Protein AF-A0A2P4XBY4-F1 (afdb_monomer_lite)

pLDDT: mean 81.31, std 13.09, range [35.16, 96.19]

Foldseek 3Di:
DPPPDDLVCVLVVPPDPFWAQDPPPRDIDGHPDPQLLQLFHPNFAADPVLQVVLLVLLVVLLVVLLVLLQVLLVVLDPVQSVVSNVLSVVLLVLQLQLCLQFVVCCVRNPVDRRPCGNNDSQFQGDHNVFSGNGRSVSRSSSVSSVSSNVLSNVSSVCRPPDDSVVSNVCSSVVD

Sequence (175 aa):
MLRLSSPRTTCMTLLVVALYRDSATGDCIGYKNQGEKAAADYDQTIDSGNTAWMLTASALVMIMTPGVAFFYAGLAGEEMASNTIMMSFVSMAMVTIQFWAFGYSAAFGTQGVFGWAGYNHVGETPSGTYGTGIPHIVYAFFQTQFAAITPAELSGGIVGRMKFGTYLIFIFLWT

Organism: NCBI:txid4796

Radius of gyration: 21.43 Å; chains: 1; bounding box: 49×20×75 Å

InterPro domains:
  IPR001905 Ammonium transporter [PTHR43029] (35-175)
  IPR024041 Ammonium transporter AmtB-like domain [PF00909] (52-175)
  IPR029020 Ammonium/urea transporter [G3DSA:1.10.3430.10] (26-175)

Secondary structure (DSSP, 8-state):
------HHHHHHHSS-TTEEE-TTT--EEE-SSHHHHHH--SSSPPPHHHHHHHHHHHHHHHHHHHHHHHHHHHHS-HHHHHHHHHHHHHHHHHHHHHIIIIIHHHHH-SS-TTTTGGGTT-SSSBPSSSSTTSBHHHHHHHHHHHHHHHHHHHHHHHTTTS-HHHHHHHHHHH-

Structure (mmCIF, N/CA/C/O backbone):
data_AF-A0A2P4XBY4-F1
#
_entry.id   AF-A0A2P4XBY4-F1
#
loop_
_atom_site.group_PDB
_atom_site.id
_atom_site.type_symbol
_atom_site.label_atom_id
_atom_site.label_alt_id
_atom_site.label_comp_id
_atom_site.label_asym_id
_atom_site.label_entity_id
_atom_site.label_seq_id
_atom_site.pdbx_PDB_ins_code
_atom_site.Cartn_x
_atom_site.Cartn_y
_atom_site.Cartn_z
_atom_site.occupancy
_atom_site.B_iso_or_equiv
_atom_site.auth_seq_id
_atom_site.auth_comp_id
_atom_site.auth_asym_id
_atom_site.auth_atom_id
_atom_site.pdbx_PDB_model_num
ATOM 1 N N . MET A 1 1 ? 30.463 6.780 -47.864 1.00 37.59 1 MET A N 1
ATOM 2 C CA . MET A 1 1 ? 30.639 6.806 -46.394 1.00 37.59 1 MET A CA 1
ATOM 3 C C . MET A 1 1 ? 29.287 6.546 -45.737 1.00 37.59 1 MET A C 1
ATOM 5 O O . MET A 1 1 ? 28.572 7.483 -45.414 1.00 37.59 1 MET A O 1
ATOM 9 N N . LEU A 1 2 ? 28.901 5.273 -45.615 1.00 35.16 2 LEU A N 1
ATOM 10 C CA . LEU A 1 2 ? 27.731 4.862 -44.838 1.00 35.16 2 LEU A CA 1
ATOM 11 C C . LEU A 1 2 ? 28.141 4.920 -43.364 1.00 35.16 2 LEU A C 1
ATOM 13 O O . LEU A 1 2 ? 28.981 4.132 -42.934 1.00 35.16 2 LEU A O 1
ATOM 17 N N . ARG A 1 3 ? 27.627 5.897 -42.607 1.00 39.41 3 ARG A N 1
ATOM 18 C CA . ARG A 1 3 ? 27.772 5.889 -41.147 1.00 39.41 3 ARG A CA 1
ATOM 19 C C . ARG A 1 3 ? 27.091 4.619 -40.645 1.00 39.41 3 ARG A C 1
ATOM 21 O O . ARG A 1 3 ? 25.875 4.501 -40.750 1.00 39.41 3 ARG A O 1
ATOM 28 N N . LEU A 1 4 ? 27.874 3.686 -40.113 1.00 42.22 4 LEU A N 1
ATOM 29 C CA . LEU A 1 4 ? 27.378 2.628 -39.242 1.00 42.22 4 LEU A CA 1
ATOM 30 C C . LEU A 1 4 ? 26.743 3.322 -38.030 1.00 42.22 4 LEU A C 1
ATOM 32 O O . LEU A 1 4 ? 27.433 3.730 -37.098 1.00 42.22 4 LEU A O 1
ATOM 36 N N . SER A 1 5 ? 25.433 3.559 -38.109 1.00 47.78 5 SER A N 1
ATOM 37 C CA . SER A 1 5 ? 24.616 3.961 -36.970 1.00 47.78 5 SER A CA 1
ATOM 38 C C . SER A 1 5 ? 24.754 2.868 -35.922 1.00 47.78 5 SER A C 1
ATOM 40 O O . SER A 1 5 ? 24.456 1.706 -36.193 1.00 47.78 5 SER A O 1
ATOM 42 N N . SER A 1 6 ? 25.252 3.228 -34.744 1.00 54.25 6 SER A N 1
ATOM 43 C CA . SER A 1 6 ? 25.317 2.318 -33.607 1.00 54.25 6 SER A CA 1
ATOM 44 C C . SER A 1 6 ? 23.919 1.736 -33.333 1.00 54.25 6 SER A C 1
ATOM 46 O O . SER A 1 6 ? 22.934 2.474 -33.404 1.00 54.25 6 SER A O 1
ATOM 48 N N . PRO A 1 7 ? 23.795 0.444 -32.979 1.00 53.34 7 PRO A N 1
ATOM 49 C CA . PRO A 1 7 ? 22.505 -0.172 -32.658 1.00 53.34 7 PRO A CA 1
ATOM 50 C C . PRO A 1 7 ? 21.769 0.524 -31.498 1.00 53.34 7 PRO A C 1
ATOM 52 O O . PRO A 1 7 ? 20.548 0.444 -31.418 1.00 53.34 7 PRO A O 1
ATOM 55 N N . ARG A 1 8 ? 22.477 1.272 -30.634 1.00 51.47 8 ARG A N 1
ATOM 56 C CA . ARG A 1 8 ? 21.845 2.113 -29.598 1.00 51.47 8 ARG A CA 1
ATOM 57 C C . ARG A 1 8 ? 21.048 3.277 -30.184 1.00 51.47 8 ARG A C 1
ATOM 59 O O . ARG A 1 8 ? 20.040 3.677 -29.619 1.00 51.47 8 ARG A O 1
ATOM 66 N N . THR A 1 9 ? 21.497 3.836 -31.304 1.00 52.03 9 THR A N 1
ATOM 67 C CA . THR A 1 9 ? 20.871 5.019 -31.897 1.00 52.03 9 THR A CA 1
ATOM 68 C C . THR A 1 9 ? 19.562 4.634 -32.592 1.00 52.03 9 THR A C 1
ATOM 70 O O . THR A 1 9 ? 18.587 5.367 -32.498 1.00 52.03 9 THR A O 1
ATOM 73 N N . THR A 1 10 ? 19.461 3.450 -33.197 1.00 54.16 10 THR A N 1
ATOM 74 C CA . THR A 1 10 ? 18.267 3.033 -33.955 1.00 54.16 10 THR A CA 1
ATOM 75 C C . THR A 1 10 ? 17.019 2.837 -33.081 1.00 54.16 10 THR A C 1
ATOM 77 O O . THR A 1 10 ? 15.936 3.252 -33.487 1.00 54.16 10 THR A O 1
ATOM 80 N N . CYS A 1 11 ? 17.161 2.295 -31.864 1.00 54.78 11 CYS A N 1
ATOM 81 C CA . CYS A 1 11 ? 16.037 2.122 -30.929 1.00 54.78 11 CYS A CA 1
ATOM 82 C C . CYS A 1 11 ? 15.525 3.460 -30.358 1.00 54.78 11 CYS A C 1
ATOM 84 O O . CYS A 1 11 ? 14.354 3.582 -30.021 1.00 54.78 11 CYS A O 1
ATOM 86 N N . MET A 1 12 ? 16.401 4.470 -30.283 1.00 53.78 12 MET A N 1
ATOM 87 C CA . MET A 1 12 ? 16.121 5.780 -29.680 1.00 53.78 12 MET A CA 1
ATOM 88 C C . MET A 1 12 ? 15.681 6.848 -30.705 1.00 53.78 12 MET A C 1
ATOM 90 O O . MET A 1 12 ? 15.057 7.836 -30.332 1.00 53.78 12 MET A O 1
ATOM 94 N N . THR A 1 13 ? 15.999 6.675 -31.999 1.00 47.91 13 THR A N 1
ATOM 95 C CA . THR A 1 13 ? 15.776 7.702 -33.050 1.00 47.91 13 THR A CA 1
ATOM 96 C C . THR A 1 13 ? 14.466 7.516 -33.829 1.00 47.91 13 THR A C 1
ATOM 98 O O . THR A 1 13 ? 14.062 8.404 -34.579 1.00 47.91 13 THR A O 1
ATOM 101 N N . LEU A 1 14 ? 13.764 6.391 -33.657 1.00 49.41 14 LEU A 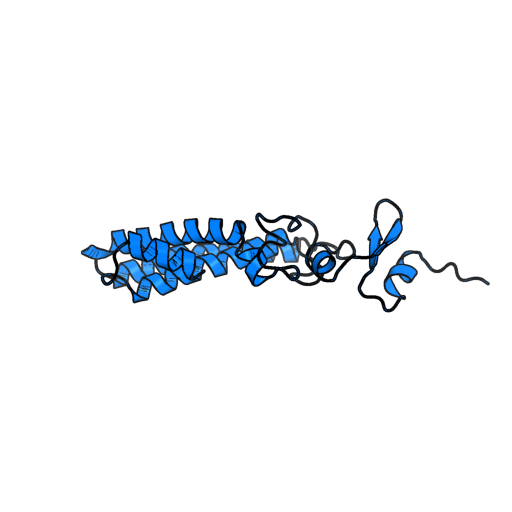N 1
ATOM 102 C CA . LEU A 1 14 ? 12.390 6.247 -34.136 1.00 49.41 14 LEU A CA 1
ATOM 103 C C . LEU A 1 14 ? 11.448 6.823 -33.078 1.00 49.41 14 LEU A C 1
ATOM 105 O O . LEU A 1 14 ? 11.439 6.380 -31.938 1.00 49.41 14 LEU A O 1
ATOM 109 N N . LEU A 1 15 ? 10.656 7.813 -33.486 1.00 42.72 15 LEU A N 1
ATOM 110 C CA . LEU A 1 15 ? 9.629 8.562 -32.746 1.00 42.72 15 LEU A CA 1
ATOM 111 C C . LEU A 1 15 ? 8.465 7.689 -32.211 1.00 42.72 15 LEU A C 1
ATOM 113 O O . LEU A 1 15 ? 7.315 8.117 -32.170 1.00 42.72 15 LEU A O 1
ATOM 117 N N . VAL A 1 16 ? 8.734 6.442 -31.827 1.00 51.53 16 VAL A N 1
ATOM 118 C CA . VAL A 1 16 ? 7.757 5.466 -31.366 1.00 51.53 16 VAL A CA 1
ATOM 119 C C . VAL A 1 16 ? 8.179 5.018 -29.974 1.00 51.53 16 VAL A C 1
ATOM 121 O O . VAL A 1 16 ? 9.027 4.155 -29.795 1.00 51.53 16 VAL A O 1
ATOM 124 N N . VAL A 1 17 ? 7.513 5.594 -28.975 1.00 57.69 17 VAL A N 1
ATOM 125 C CA . VAL A 1 17 ? 7.582 5.320 -27.525 1.00 57.69 17 VAL A CA 1
ATOM 126 C C . VAL A 1 17 ? 7.341 3.832 -27.172 1.00 57.69 17 VAL A C 1
ATOM 128 O O . VAL A 1 17 ? 7.352 3.471 -25.998 1.00 57.69 17 VAL A O 1
ATOM 131 N N . ALA A 1 18 ? 7.131 2.966 -28.166 1.00 62.31 18 ALA A N 1
ATOM 132 C CA . ALA A 1 18 ? 6.672 1.594 -28.040 1.00 62.31 18 ALA A CA 1
ATOM 133 C C . ALA A 1 18 ? 7.748 0.528 -28.314 1.00 62.31 18 ALA A C 1
ATOM 135 O O . ALA A 1 18 ? 7.361 -0.618 -28.466 1.00 62.31 18 ALA A O 1
ATOM 136 N N . LEU A 1 19 ? 9.046 0.844 -28.383 1.00 70.50 19 LEU A N 1
ATOM 137 C CA . LEU A 1 19 ? 10.102 -0.170 -28.557 1.00 70.50 19 LEU A CA 1
ATOM 138 C C . LEU A 1 19 ? 11.065 -0.209 -27.359 1.00 70.50 19 LEU A C 1
ATOM 140 O O . LEU A 1 19 ? 11.321 0.826 -26.744 1.00 70.50 19 LEU A O 1
ATOM 144 N N . TYR A 1 20 ? 11.618 -1.385 -27.064 1.00 69.94 20 TYR A N 1
ATOM 145 C CA . TYR A 1 20 ? 12.751 -1.595 -26.161 1.00 69.94 20 TYR A CA 1
ATOM 146 C C . TYR A 1 20 ? 13.835 -2.427 -26.844 1.00 69.94 20 TYR A C 1
ATOM 148 O O . TYR A 1 20 ? 13.565 -3.200 -27.766 1.00 69.94 20 TYR A O 1
ATOM 156 N N . ARG A 1 21 ? 15.082 -2.273 -26.395 1.00 72.19 21 ARG A N 1
ATOM 157 C CA . ARG A 1 21 ? 16.205 -3.071 -26.889 1.00 72.19 21 ARG A CA 1
ATOM 158 C C . ARG A 1 21 ? 16.336 -4.336 -26.053 1.00 72.19 21 ARG A C 1
ATOM 160 O O . ARG A 1 21 ? 16.569 -4.254 -24.850 1.00 72.19 21 ARG A O 1
ATOM 167 N N . ASP A 1 22 ? 16.254 -5.495 -26.692 1.00 69.56 22 ASP A N 1
ATOM 168 C CA . ASP A 1 22 ? 16.554 -6.751 -26.017 1.00 69.56 22 ASP A CA 1
ATOM 169 C C . ASP A 1 22 ? 18.070 -6.881 -25.799 1.00 69.56 22 ASP A C 1
ATOM 171 O O . ASP A 1 22 ? 18.878 -6.744 -26.722 1.00 69.56 22 ASP A O 1
ATOM 175 N N . SER A 1 23 ? 18.466 -7.126 -24.551 1.00 66.25 23 SER A N 1
ATOM 176 C CA . SER A 1 23 ? 19.867 -7.299 -24.162 1.00 66.25 23 SER A CA 1
ATOM 177 C C . SER A 1 23 ? 20.462 -8.605 -24.709 1.00 66.25 23 SER A C 1
ATOM 179 O O . SER A 1 23 ? 21.665 -8.667 -24.959 1.00 66.25 23 SER A O 1
ATOM 181 N N . ALA A 1 24 ? 19.633 -9.632 -24.937 1.00 68.06 24 ALA A N 1
ATOM 182 C CA . ALA A 1 24 ? 20.079 -10.945 -25.399 1.00 68.06 24 ALA A CA 1
ATOM 183 C C . ALA A 1 24 ? 20.282 -11.008 -26.922 1.00 68.06 24 ALA A C 1
ATOM 185 O O . ALA A 1 24 ? 21.287 -11.543 -27.389 1.00 68.06 24 ALA A O 1
ATOM 186 N N . THR A 1 25 ? 19.346 -10.458 -27.697 1.00 71.88 25 THR A N 1
ATOM 187 C CA . THR A 1 25 ? 19.382 -10.502 -29.172 1.00 71.88 25 THR A CA 1
ATOM 188 C C . THR A 1 25 ? 19.943 -9.227 -29.799 1.00 71.88 25 THR A C 1
ATOM 190 O O . THR A 1 25 ? 20.427 -9.250 -30.927 1.00 71.88 25 THR A O 1
ATOM 193 N N . GLY A 1 26 ? 19.940 -8.108 -29.068 1.00 69.88 26 GLY A N 1
ATOM 194 C CA . GLY A 1 26 ? 20.336 -6.803 -29.593 1.00 69.88 26 GLY A CA 1
ATOM 195 C C . GLY A 1 26 ? 19.305 -6.173 -30.534 1.00 69.88 26 GLY A C 1
ATOM 196 O O . GLY A 1 26 ? 19.547 -5.052 -30.994 1.00 69.88 26 GLY A O 1
ATOM 197 N N . ASP A 1 27 ? 18.180 -6.853 -30.773 1.00 75.31 27 ASP A N 1
ATOM 198 C CA . ASP A 1 27 ? 17.080 -6.408 -31.622 1.00 75.31 27 ASP A CA 1
ATOM 199 C C . ASP A 1 27 ? 16.142 -5.445 -30.877 1.00 75.31 27 ASP A C 1
ATOM 201 O O . ASP A 1 27 ? 16.064 -5.416 -29.645 1.00 75.31 27 ASP A O 1
ATOM 205 N N . CYS A 1 28 ? 15.429 -4.617 -31.644 1.00 74.88 28 CYS A N 1
ATOM 206 C CA . CYS A 1 28 ? 14.419 -3.699 -31.117 1.00 74.88 28 CYS A CA 1
ATOM 207 C C . CYS A 1 28 ? 13.053 -4.398 -31.132 1.00 74.88 28 CYS A C 1
ATOM 209 O O . CYS A 1 28 ? 12.523 -4.689 -32.205 1.00 74.88 28 CYS A O 1
ATOM 211 N N . ILE A 1 29 ? 12.483 -4.653 -29.955 1.00 76.12 29 ILE A N 1
ATOM 212 C CA . ILE A 1 29 ? 11.193 -5.330 -29.775 1.00 76.12 29 ILE A CA 1
ATOM 213 C C . ILE A 1 29 ? 10.135 -4.301 -29.384 1.00 76.12 29 ILE A C 1
ATOM 215 O O . ILE A 1 29 ? 10.414 -3.378 -28.626 1.00 76.12 29 ILE A O 1
ATOM 219 N N . GLY A 1 30 ? 8.917 -4.444 -29.909 1.00 73.44 30 GLY A N 1
ATOM 220 C CA . GLY A 1 30 ? 7.805 -3.560 -29.572 1.00 73.44 30 GLY A CA 1
ATOM 221 C C . GLY A 1 30 ? 6.980 -4.017 -28.375 1.00 73.44 30 GLY A C 1
ATOM 222 O O . GLY A 1 30 ? 6.628 -5.189 -28.278 1.00 73.44 30 GLY A O 1
ATOM 223 N N . TYR A 1 31 ? 6.609 -3.075 -27.511 1.00 73.06 31 TYR A N 1
ATOM 224 C CA . TYR A 1 31 ? 5.550 -3.241 -26.521 1.00 73.06 31 TYR A CA 1
ATOM 225 C C . TYR A 1 31 ? 4.215 -3.424 -27.242 1.00 73.06 31 TYR A C 1
ATOM 227 O O . TYR A 1 31 ? 3.863 -2.619 -28.110 1.00 73.06 31 TYR A O 1
ATOM 235 N N . LYS A 1 32 ? 3.437 -4.449 -26.873 1.00 69.81 32 LYS A N 1
ATOM 236 C CA . LYS A 1 32 ? 2.147 -4.703 -27.533 1.00 69.81 32 LYS A CA 1
ATOM 237 C C . LYS A 1 32 ? 1.136 -3.611 -27.214 1.00 69.81 32 LYS A C 1
ATOM 239 O O . LYS A 1 32 ? 0.332 -3.268 -28.070 1.00 69.81 32 LYS A O 1
ATOM 244 N N . ASN A 1 33 ? 1.188 -3.062 -25.997 1.00 73.38 33 ASN A N 1
ATOM 245 C CA . ASN A 1 33 ? 0.307 -1.999 -25.520 1.00 73.38 33 ASN A CA 1
ATOM 246 C C . ASN A 1 33 ? 1.021 -1.084 -24.510 1.00 73.38 33 ASN A C 1
ATOM 248 O O . ASN A 1 33 ? 2.009 -1.478 -23.891 1.00 73.38 33 ASN A O 1
ATOM 252 N N . GLN A 1 34 ? 0.458 0.103 -24.250 1.00 71.81 34 GLN A N 1
ATOM 253 C CA . GLN A 1 34 ? 0.989 1.048 -23.251 1.00 71.81 34 GLN A CA 1
ATOM 254 C C . GLN A 1 34 ? 1.133 0.433 -21.851 1.00 71.81 34 GLN A C 1
ATOM 256 O O . GLN A 1 34 ? 2.093 0.735 -21.149 1.00 71.81 34 GLN A O 1
ATOM 261 N N . GLY A 1 35 ? 0.232 -0.474 -21.461 1.00 71.44 35 GLY A N 1
ATOM 262 C CA . GLY A 1 35 ? 0.322 -1.126 -20.155 1.00 71.44 35 GLY A CA 1
ATOM 263 C C . GLY A 1 35 ? 1.440 -2.148 -19.994 1.00 71.44 35 GLY A C 1
ATOM 264 O O . GLY A 1 35 ? 1.850 -2.411 -18.873 1.00 71.44 35 GLY A O 1
ATOM 265 N N . GLU A 1 36 ? 1.985 -2.678 -21.088 1.00 73.50 36 GLU A N 1
ATOM 266 C CA . GLU A 1 36 ? 3.172 -3.539 -21.024 1.00 73.50 36 GLU A CA 1
ATOM 267 C C . GLU A 1 36 ? 4.422 -2.697 -20.755 1.00 73.50 36 GLU A C 1
ATOM 269 O O . GLU A 1 36 ? 5.215 -3.028 -19.880 1.00 73.50 36 GLU A O 1
ATOM 274 N N . LYS A 1 37 ? 4.518 -1.528 -21.399 1.00 76.62 37 LYS A N 1
ATOM 275 C CA . LYS A 1 37 ? 5.557 -0.536 -21.100 1.00 76.62 37 LYS A CA 1
ATOM 276 C C . LYS A 1 37 ? 5.464 -0.004 -19.667 1.00 76.62 37 LYS A C 1
ATOM 278 O O . LYS A 1 37 ? 6.476 0.199 -19.000 1.00 76.62 37 LYS A O 1
ATOM 283 N N . ALA A 1 38 ? 4.246 0.237 -19.186 1.00 76.75 38 ALA A N 1
ATOM 284 C CA . ALA A 1 38 ? 4.025 0.653 -17.805 1.00 76.75 38 ALA A CA 1
ATOM 285 C C . ALA A 1 38 ? 4.362 -0.462 -16.798 1.00 76.75 38 ALA A C 1
ATOM 287 O O . ALA A 1 38 ? 4.595 -0.160 -15.633 1.00 76.75 38 ALA A O 1
ATOM 288 N N . ALA A 1 39 ? 4.410 -1.727 -17.221 1.00 77.75 39 ALA A N 1
ATOM 289 C CA . ALA A 1 39 ? 4.776 -2.851 -16.366 1.00 77.75 39 ALA A CA 1
ATOM 290 C C . ALA A 1 39 ? 6.297 -3.058 -16.297 1.00 77.75 39 ALA A C 1
ATOM 292 O O . ALA A 1 39 ? 6.843 -3.233 -15.208 1.00 77.75 39 ALA A O 1
ATOM 293 N N . ALA A 1 40 ? 6.978 -3.007 -17.445 1.00 78.44 40 ALA A N 1
ATOM 294 C CA . ALA A 1 40 ? 8.413 -3.235 -17.543 1.00 78.44 40 ALA A CA 1
ATOM 295 C C . ALA A 1 40 ? 9.045 -2.374 -18.644 1.00 78.44 40 ALA A C 1
ATOM 297 O O . ALA A 1 40 ? 8.570 -2.357 -19.777 1.00 78.44 40 ALA A O 1
ATOM 298 N N . ASP A 1 41 ? 10.145 -1.703 -18.311 1.00 79.25 41 ASP A N 1
ATOM 299 C CA . ASP A 1 41 ? 11.020 -1.004 -19.240 1.00 79.25 41 ASP A CA 1
ATOM 300 C C . ASP A 1 41 ? 12.464 -1.470 -19.074 1.00 79.25 41 ASP A C 1
ATOM 302 O O . ASP A 1 41 ? 13.105 -1.262 -18.042 1.00 79.25 41 ASP A O 1
ATOM 306 N N . TYR A 1 42 ? 12.956 -2.131 -20.119 1.00 72.62 42 TYR A N 1
ATOM 307 C CA . TYR A 1 42 ? 14.274 -2.760 -20.158 1.00 72.62 42 TYR A CA 1
ATOM 308 C C . TYR A 1 42 ? 15.397 -1.795 -20.553 1.00 72.62 42 TYR A C 1
ATOM 310 O O . TYR A 1 42 ? 16.568 -2.148 -20.420 1.00 72.62 42 TYR A O 1
ATOM 318 N N . ASP A 1 43 ? 15.068 -0.595 -21.043 1.00 72.19 43 ASP A N 1
ATOM 319 C CA . ASP A 1 43 ? 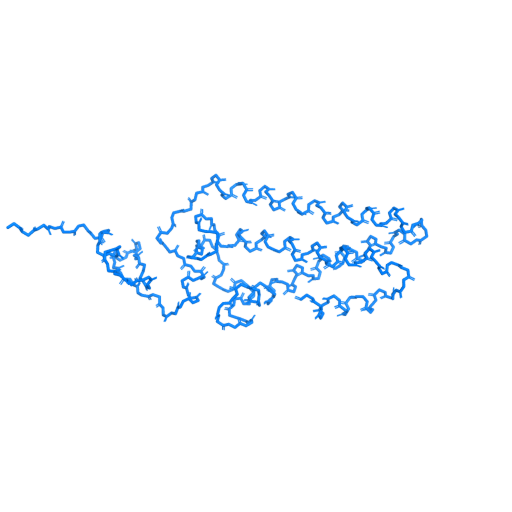16.074 0.418 -21.390 1.00 72.19 43 ASP A CA 1
ATOM 320 C C . ASP A 1 43 ? 16.542 1.204 -20.153 1.00 72.19 43 ASP A C 1
ATOM 322 O O . ASP A 1 43 ? 17.642 1.757 -20.120 1.00 72.19 43 ASP A O 1
ATOM 326 N N . GLN A 1 44 ? 15.723 1.222 -19.097 1.00 77.00 44 GLN A N 1
ATOM 327 C CA . GLN A 1 44 ? 16.036 1.925 -17.860 1.00 77.00 44 GLN A CA 1
ATOM 328 C C . GLN A 1 44 ? 17.039 1.139 -17.015 1.00 77.00 44 GLN A C 1
ATOM 330 O O . GLN A 1 44 ? 16.799 0.009 -16.589 1.00 77.00 44 GLN A O 1
ATOM 335 N N . THR A 1 45 ? 18.164 1.776 -16.706 1.00 80.75 45 THR A N 1
ATOM 336 C CA . THR A 1 45 ? 19.144 1.240 -15.763 1.00 80.75 45 THR A CA 1
ATOM 337 C C . THR A 1 45 ? 18.686 1.487 -14.330 1.00 80.75 45 THR A C 1
ATOM 339 O O . THR A 1 45 ? 18.369 2.622 -13.972 1.00 80.75 45 THR A O 1
ATOM 342 N N . ILE A 1 46 ? 18.689 0.443 -13.498 1.00 86.81 46 ILE A N 1
ATOM 343 C CA . ILE A 1 46 ? 18.387 0.560 -12.067 1.00 86.81 46 ILE A CA 1
ATOM 344 C C . ILE A 1 46 ? 19.524 1.300 -11.363 1.00 86.81 46 ILE A C 1
ATOM 346 O O . ILE A 1 46 ? 20.681 0.878 -11.422 1.00 86.81 46 ILE A O 1
ATOM 350 N N . ASP A 1 47 ? 19.176 2.366 -10.650 1.00 90.56 47 ASP A N 1
ATOM 351 C CA . ASP A 1 47 ? 20.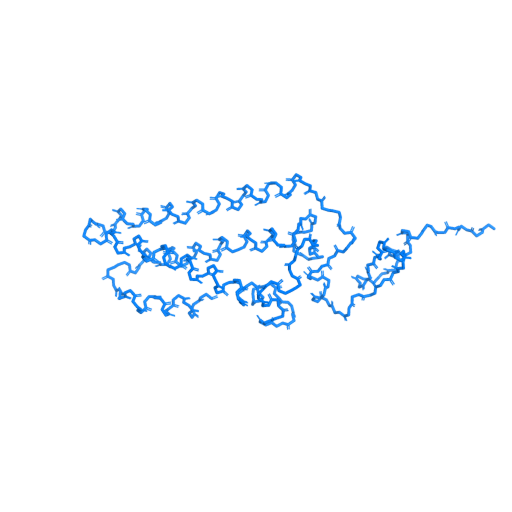085 3.068 -9.755 1.00 90.56 47 ASP A CA 1
ATOM 352 C C . ASP A 1 47 ? 19.951 2.500 -8.333 1.00 90.56 47 ASP A C 1
ATOM 354 O O . ASP A 1 47 ? 18.870 2.482 -7.727 1.00 90.56 47 ASP A O 1
ATOM 358 N N . SER A 1 48 ? 21.062 1.999 -7.791 1.00 90.62 48 SER A N 1
ATOM 359 C CA . SER A 1 48 ? 21.092 1.391 -6.460 1.00 90.62 48 SER A CA 1
ATOM 360 C C . SER A 1 48 ? 20.877 2.410 -5.337 1.00 90.62 48 SER A C 1
ATOM 362 O O . SER A 1 48 ? 20.290 2.057 -4.315 1.00 90.62 48 SER A O 1
ATOM 364 N N . GLY A 1 49 ? 21.281 3.670 -5.527 1.00 92.56 49 GLY A N 1
ATOM 365 C CA . GLY A 1 49 ? 21.058 4.764 -4.584 1.00 92.56 49 GLY A CA 1
ATOM 366 C C . GLY A 1 49 ? 19.584 5.154 -4.505 1.00 92.56 49 GLY A C 1
ATOM 367 O O . GLY A 1 49 ? 19.027 5.227 -3.408 1.00 92.56 49 GLY A O 1
ATOM 368 N N . ASN A 1 50 ? 18.920 5.302 -5.653 1.00 92.19 50 ASN A N 1
ATOM 369 C CA . ASN A 1 50 ? 17.477 5.559 -5.706 1.00 92.19 50 ASN A CA 1
ATOM 370 C C . ASN A 1 50 ? 16.687 4.402 -5.089 1.00 92.19 50 ASN A C 1
ATOM 372 O O . ASN A 1 50 ? 15.750 4.618 -4.321 1.00 92.19 50 ASN A O 1
ATOM 376 N N . THR A 1 51 ? 17.100 3.165 -5.369 1.00 92.88 51 THR A N 1
ATOM 377 C CA . THR A 1 51 ? 16.470 1.969 -4.800 1.00 92.88 51 THR A CA 1
ATOM 378 C C . THR A 1 51 ? 16.639 1.915 -3.277 1.00 92.88 51 THR A C 1
ATOM 380 O O . THR A 1 51 ? 15.664 1.692 -2.558 1.00 92.88 51 THR A O 1
ATOM 383 N N . ALA A 1 52 ? 17.845 2.179 -2.763 1.00 94.31 52 ALA A N 1
ATOM 384 C CA . ALA A 1 52 ? 18.118 2.215 -1.325 1.00 94.31 52 ALA A CA 1
ATOM 385 C C . ALA A 1 52 ? 17.316 3.312 -0.608 1.00 94.31 52 ALA A C 1
ATOM 387 O O . ALA A 1 52 ? 16.760 3.080 0.472 1.00 94.31 52 ALA A O 1
ATOM 388 N N . TRP A 1 53 ? 17.214 4.494 -1.222 1.00 94.81 53 TRP A N 1
ATOM 389 C CA . TRP A 1 53 ? 16.401 5.583 -0.694 1.00 94.81 53 TRP A CA 1
ATOM 390 C C . TRP A 1 53 ? 14.919 5.212 -0.651 1.00 94.81 53 TRP A C 1
ATOM 392 O O . TRP A 1 53 ? 14.276 5.406 0.375 1.00 94.81 53 TRP A O 1
ATOM 402 N N . MET A 1 54 ? 14.386 4.604 -1.711 1.00 94.62 54 MET A N 1
ATOM 403 C CA . MET A 1 54 ? 12.986 4.173 -1.754 1.00 94.62 54 MET A CA 1
ATOM 404 C C . MET A 1 54 ? 12.658 3.092 -0.723 1.00 94.62 54 MET A C 1
ATOM 406 O O . MET A 1 54 ? 11.594 3.140 -0.103 1.00 94.62 54 MET A O 1
ATOM 410 N N . LEU A 1 55 ? 13.567 2.146 -0.481 1.00 94.69 55 LEU A N 1
ATOM 411 C CA . LEU A 1 55 ? 13.402 1.152 0.584 1.00 94.69 55 LEU A CA 1
ATOM 412 C C . LEU A 1 55 ? 13.418 1.803 1.970 1.00 94.69 55 LEU A C 1
ATOM 414 O O . LEU A 1 55 ? 12.587 1.474 2.816 1.00 94.69 55 LEU A O 1
ATOM 418 N N . THR A 1 56 ? 14.309 2.772 2.182 1.00 96.19 56 THR A N 1
ATOM 419 C CA . THR A 1 56 ? 14.388 3.526 3.440 1.00 96.19 56 THR A CA 1
ATOM 420 C C . THR A 1 56 ? 13.126 4.362 3.654 1.00 96.19 56 THR A C 1
ATOM 422 O O . THR A 1 56 ? 12.529 4.312 4.725 1.00 96.19 56 THR A O 1
ATOM 425 N N . ALA A 1 57 ? 12.660 5.071 2.624 1.00 95.50 57 ALA A N 1
ATOM 426 C CA . ALA A 1 57 ? 11.412 5.822 2.655 1.00 95.50 57 ALA A CA 1
ATOM 427 C C . ALA A 1 57 ? 10.212 4.906 2.949 1.00 95.50 57 ALA A C 1
ATOM 429 O O . ALA A 1 57 ? 9.381 5.241 3.787 1.00 95.50 57 ALA A O 1
ATOM 430 N N . SER A 1 58 ? 10.158 3.717 2.342 1.00 95.12 58 SER A N 1
ATOM 431 C CA . SER A 1 58 ? 9.116 2.719 2.625 1.00 95.12 58 SER A CA 1
ATOM 432 C C . SER A 1 58 ? 9.142 2.264 4.087 1.00 95.12 58 SER A C 1
ATOM 434 O O . SER A 1 58 ? 8.092 2.173 4.717 1.00 95.12 58 SER A O 1
ATOM 436 N N . ALA A 1 59 ? 10.329 2.030 4.655 1.00 94.62 59 ALA A N 1
ATOM 437 C CA . ALA A 1 59 ? 10.474 1.675 6.065 1.00 94.62 59 ALA A CA 1
ATOM 438 C C . ALA A 1 59 ? 10.017 2.808 7.003 1.00 94.62 59 ALA A C 1
ATOM 440 O O . ALA A 1 59 ? 9.371 2.543 8.015 1.00 94.62 59 ALA A O 1
ATOM 441 N N . LEU A 1 60 ? 10.291 4.071 6.653 1.00 94.69 60 LEU A N 1
ATOM 442 C CA . LEU A 1 60 ? 9.811 5.226 7.417 1.00 94.69 60 LEU A CA 1
ATOM 443 C C . LEU A 1 60 ? 8.279 5.312 7.418 1.00 94.69 60 LEU A C 1
ATOM 445 O O . LEU A 1 60 ? 7.690 5.514 8.478 1.00 94.69 60 LEU A O 1
ATOM 449 N N . VAL A 1 61 ? 7.627 5.100 6.269 1.00 94.06 61 VAL A N 1
ATOM 450 C CA . VAL A 1 61 ? 6.153 5.086 6.187 1.00 94.06 61 VAL A CA 1
ATOM 451 C C . VAL A 1 61 ? 5.576 3.887 6.941 1.00 94.06 61 VAL A C 1
ATOM 453 O O . VAL A 1 61 ? 4.590 4.029 7.658 1.00 94.06 61 VAL A O 1
ATOM 456 N N . MET A 1 62 ? 6.223 2.721 6.874 1.00 91.69 62 MET A N 1
ATOM 457 C CA . MET A 1 62 ? 5.796 1.535 7.621 1.00 91.69 62 MET A CA 1
ATOM 458 C C . MET A 1 62 ? 5.757 1.782 9.138 1.00 91.69 62 MET A C 1
ATOM 460 O O . MET A 1 62 ? 4.867 1.272 9.814 1.00 91.69 62 MET A O 1
ATOM 464 N N . ILE A 1 63 ? 6.681 2.587 9.677 1.00 92.69 63 ILE A N 1
ATOM 465 C CA . ILE A 1 63 ? 6.710 2.969 11.100 1.00 92.69 63 ILE A CA 1
ATOM 466 C C . ILE A 1 63 ? 5.563 3.930 11.465 1.00 92.69 63 ILE A C 1
ATOM 468 O O . ILE A 1 63 ? 5.132 3.961 12.620 1.00 92.69 63 ILE A O 1
ATOM 472 N N . MET A 1 64 ? 5.013 4.681 10.506 1.00 93.38 64 MET A N 1
ATOM 473 C CA . MET A 1 64 ? 3.882 5.574 10.771 1.00 93.38 64 MET A CA 1
ATOM 474 C C . MET A 1 64 ? 2.616 4.798 11.143 1.00 93.38 64 MET A C 1
ATOM 476 O O . MET A 1 64 ? 1.898 5.231 12.037 1.00 93.38 64 MET A O 1
ATOM 480 N N . THR A 1 65 ? 2.364 3.633 10.541 1.00 87.31 65 THR A N 1
ATOM 481 C CA . THR A 1 65 ? 1.162 2.827 10.817 1.00 87.31 65 THR A CA 1
ATOM 482 C C . THR A 1 65 ? 1.009 2.432 12.297 1.00 87.31 65 THR A C 1
ATOM 484 O O . THR A 1 65 ? -0.036 2.731 12.881 1.00 87.31 65 THR A O 1
ATOM 487 N N . PRO A 1 66 ? 2.015 1.833 12.973 1.00 87.75 66 PRO A N 1
ATOM 488 C CA . PRO A 1 66 ? 1.941 1.614 14.414 1.00 87.75 66 PRO A CA 1
ATOM 489 C C . PRO A 1 66 ? 1.989 2.927 15.209 1.00 87.75 66 PRO A C 1
ATOM 491 O O . PRO A 1 66 ? 1.345 3.016 16.251 1.00 87.75 66 PRO A O 1
ATOM 494 N N . GLY A 1 67 ? 2.690 3.962 14.726 1.00 90.31 67 GLY A N 1
ATOM 495 C CA . GLY A 1 67 ? 2.696 5.285 15.362 1.00 90.31 67 GLY A CA 1
ATOM 496 C C . GLY A 1 67 ? 1.292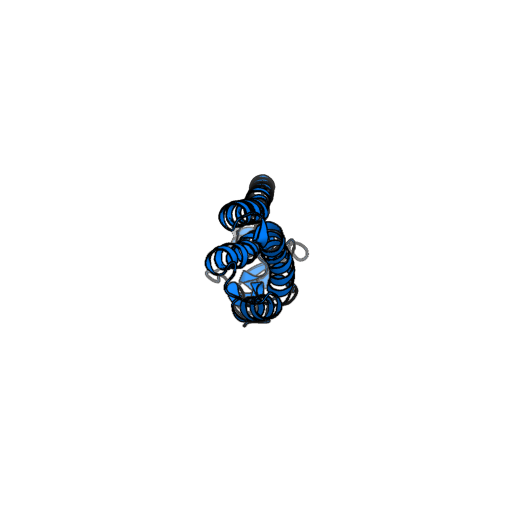 5.890 15.478 1.00 90.31 67 GLY A C 1
ATOM 497 O O . GLY A 1 67 ? 0.891 6.338 16.552 1.00 90.31 67 GLY A O 1
ATOM 498 N N . VAL A 1 68 ? 0.514 5.821 14.398 1.00 89.25 68 VAL A N 1
ATOM 499 C CA . VAL A 1 68 ? -0.884 6.262 14.331 1.00 89.25 68 VAL A CA 1
ATOM 500 C C . VAL A 1 68 ? -1.786 5.375 15.195 1.00 89.25 68 VAL A C 1
ATOM 502 O O . VAL A 1 68 ? -2.640 5.892 15.915 1.00 89.25 68 VAL A O 1
ATOM 505 N N . ALA A 1 69 ? -1.563 4.057 15.199 1.00 87.75 69 ALA A N 1
ATOM 506 C CA . ALA A 1 69 ? -2.310 3.132 16.053 1.00 87.75 69 ALA A CA 1
ATOM 507 C C . ALA A 1 69 ? -2.155 3.475 17.545 1.00 87.75 69 ALA A C 1
ATOM 509 O O . ALA A 1 69 ? -3.146 3.565 18.269 1.00 87.75 69 ALA A O 1
ATOM 510 N N . PHE A 1 70 ? -0.924 3.721 18.005 1.00 89.44 70 PHE A N 1
ATOM 511 C CA . PHE A 1 70 ? -0.671 4.132 19.388 1.00 89.44 70 PHE A CA 1
ATOM 512 C C . PHE A 1 70 ? -1.223 5.522 19.693 1.00 89.44 70 PHE A C 1
ATOM 514 O O . PHE A 1 70 ? -1.775 5.732 20.772 1.00 89.44 70 PHE A O 1
ATOM 521 N N . PHE A 1 71 ? -1.118 6.454 18.745 1.00 89.50 71 PHE A N 1
ATOM 522 C CA . PHE A 1 71 ? -1.678 7.792 18.890 1.00 89.50 71 PHE A CA 1
ATOM 523 C C . PHE A 1 71 ? -3.196 7.745 19.122 1.00 89.50 71 PHE A C 1
ATOM 525 O O . PHE A 1 71 ? -3.683 8.295 20.110 1.00 89.50 71 PHE A O 1
ATOM 532 N N . TYR A 1 72 ? -3.945 7.024 18.281 1.00 88.00 72 TYR A N 1
ATOM 533 C CA . TYR A 1 72 ? -5.395 6.905 18.449 1.00 88.00 72 TYR A CA 1
ATOM 534 C C . TYR A 1 72 ? -5.793 6.058 19.655 1.00 88.00 72 TYR A C 1
ATOM 536 O O . TYR A 1 72 ? -6.771 6.389 20.321 1.00 88.00 72 TYR A O 1
ATOM 544 N N . ALA A 1 73 ? -5.029 5.020 19.994 1.00 87.94 73 ALA A N 1
ATOM 545 C CA . ALA A 1 73 ? -5.271 4.246 21.207 1.00 87.94 73 ALA A CA 1
ATOM 546 C C . ALA A 1 73 ? -5.093 5.083 22.483 1.00 87.94 73 ALA A C 1
ATOM 548 O O . ALA A 1 73 ? -5.877 4.936 23.417 1.00 87.94 73 ALA A O 1
ATOM 549 N N . GLY A 1 74 ? -4.112 5.992 22.509 1.00 87.12 74 GLY A N 1
ATOM 550 C CA . GLY A 1 74 ? -3.913 6.930 23.616 1.00 87.12 74 GLY A CA 1
ATOM 551 C C . GLY A 1 74 ? -5.049 7.949 23.756 1.00 87.12 74 GLY A C 1
ATOM 552 O O . GLY A 1 74 ? -5.414 8.311 24.871 1.00 87.12 74 GLY A O 1
ATOM 553 N N . LEU A 1 75 ? -5.652 8.376 22.640 1.00 87.31 75 LEU A N 1
ATOM 554 C CA . LEU A 1 75 ? -6.804 9.288 22.640 1.00 87.31 75 LEU A CA 1
ATOM 555 C C . LEU A 1 75 ? -8.130 8.594 22.983 1.00 87.31 75 LEU A C 1
ATOM 557 O O . LEU A 1 75 ? -9.029 9.226 23.533 1.00 87.31 75 LEU A O 1
ATOM 561 N N . ALA A 1 76 ? -8.261 7.308 22.657 1.00 83.25 76 ALA A N 1
ATOM 562 C CA . ALA A 1 76 ? -9.481 6.522 22.841 1.00 83.25 76 ALA A CA 1
ATOM 563 C C . ALA A 1 76 ? -9.825 6.210 24.309 1.00 83.25 76 ALA A C 1
ATOM 565 O O . ALA A 1 76 ? -10.943 5.780 24.596 1.00 83.25 76 ALA A O 1
ATOM 566 N N . GLY A 1 77 ? -8.879 6.416 25.228 1.00 82.50 77 GLY A N 1
ATOM 567 C CA . GLY A 1 77 ? -9.002 6.034 26.632 1.00 82.50 77 GLY A CA 1
ATOM 568 C C . GLY A 1 77 ? -8.620 4.572 26.888 1.00 82.50 77 GLY A C 1
ATOM 569 O O . GLY A 1 77 ? -8.659 3.721 25.998 1.00 82.50 77 GLY A O 1
ATOM 570 N N . GLU A 1 78 ? -8.240 4.277 28.133 1.00 83.81 78 GLU A N 1
ATOM 571 C CA . GLU A 1 78 ? -7.653 2.987 28.534 1.00 83.81 78 GLU A CA 1
ATOM 572 C C . GLU A 1 78 ? -8.576 1.790 28.263 1.00 83.81 78 GLU A C 1
ATOM 574 O O . GLU A 1 78 ? -8.111 0.728 27.849 1.00 83.81 78 GLU A O 1
ATOM 579 N N . GLU A 1 79 ? -9.891 1.975 28.410 1.00 85.00 79 GLU A N 1
ATOM 580 C CA . GLU A 1 79 ? -10.890 0.919 28.200 1.00 85.00 79 GLU A CA 1
ATOM 581 C C . GLU A 1 79 ? -10.964 0.449 26.737 1.00 85.00 79 GLU A C 1
ATOM 583 O O . GLU A 1 79 ? -11.260 -0.716 26.469 1.00 85.00 79 GLU A O 1
ATOM 588 N N . MET A 1 80 ? -10.673 1.340 25.782 1.00 83.31 80 MET A N 1
ATOM 589 C CA . MET A 1 80 ? -10.804 1.083 24.341 1.00 83.31 80 MET A CA 1
ATOM 590 C C . MET A 1 80 ? -9.454 1.011 23.616 1.00 83.31 80 MET A C 1
ATOM 592 O O . MET A 1 80 ? -9.414 0.725 22.414 1.00 83.31 80 MET A O 1
ATOM 596 N N . ALA A 1 81 ? -8.342 1.216 24.330 1.00 85.31 81 ALA A N 1
ATOM 597 C CA . ALA A 1 81 ? -6.995 1.226 23.767 1.00 85.31 81 ALA A CA 1
ATOM 598 C C . ALA A 1 81 ? -6.648 -0.103 23.075 1.00 85.31 81 ALA A C 1
ATOM 600 O O . ALA A 1 81 ? -6.222 -0.111 21.921 1.00 85.31 81 ALA A O 1
ATOM 601 N N . SER A 1 82 ? -6.906 -1.240 23.732 1.00 85.75 82 SER A N 1
ATOM 602 C CA . SER A 1 82 ? -6.605 -2.569 23.173 1.00 85.75 82 SER A CA 1
ATOM 603 C C . SER A 1 82 ? -7.371 -2.846 21.873 1.00 85.75 82 SER A C 1
ATOM 605 O O . SER A 1 82 ? -6.785 -3.294 20.886 1.00 85.75 82 SER A O 1
ATOM 607 N N . ASN A 1 83 ? -8.665 -2.517 21.843 1.00 86.06 83 ASN A N 1
ATOM 608 C CA . ASN A 1 83 ? -9.506 -2.705 20.663 1.00 86.06 83 ASN A CA 1
ATOM 609 C C . ASN A 1 83 ? -9.054 -1.810 19.497 1.00 86.06 83 ASN A C 1
ATOM 611 O O . ASN A 1 83 ? -8.996 -2.265 18.358 1.00 86.06 83 ASN A O 1
ATOM 615 N N . THR A 1 84 ? -8.671 -0.566 19.788 1.00 86.38 84 THR A N 1
ATOM 616 C CA . THR A 1 84 ? -8.189 0.397 18.784 1.00 86.38 84 THR A CA 1
ATOM 617 C C . THR A 1 84 ? -6.877 -0.063 18.148 1.00 86.38 84 THR A C 1
ATOM 619 O O . THR A 1 84 ? -6.759 -0.080 16.926 1.00 86.38 84 THR A O 1
ATOM 622 N N . ILE A 1 85 ? -5.924 -0.538 18.957 1.00 88.19 85 ILE A N 1
ATOM 623 C CA . ILE A 1 85 ? -4.660 -1.097 18.457 1.00 88.19 85 ILE A CA 1
ATOM 624 C C . ILE A 1 85 ? -4.936 -2.307 17.554 1.00 88.19 85 ILE A C 1
ATOM 626 O O . ILE A 1 85 ? -4.420 -2.384 16.439 1.00 88.19 85 ILE A O 1
ATOM 630 N N . MET A 1 86 ? -5.791 -3.235 17.997 1.00 87.44 86 MET A N 1
ATOM 631 C CA . MET A 1 86 ? -6.137 -4.423 17.211 1.00 87.44 86 MET A CA 1
ATOM 632 C C . MET A 1 86 ? -6.819 -4.060 15.883 1.00 87.44 86 MET A C 1
ATOM 634 O O . MET A 1 86 ? -6.507 -4.663 14.856 1.00 87.44 86 MET A O 1
ATOM 638 N N . MET A 1 87 ? -7.702 -3.055 15.877 1.00 86.31 87 MET A N 1
ATOM 639 C CA . MET A 1 87 ? -8.320 -2.529 14.656 1.00 86.31 87 MET A CA 1
ATOM 640 C C . MET A 1 87 ? -7.272 -2.058 13.646 1.00 86.31 87 MET A C 1
ATOM 642 O O . MET A 1 87 ? -7.351 -2.469 12.490 1.00 86.31 87 MET A O 1
ATOM 646 N N . SER A 1 88 ? -6.273 -1.276 14.066 1.00 87.75 88 SER A N 1
ATOM 647 C CA . SER A 1 88 ? -5.240 -0.755 13.161 1.00 87.75 88 SER A CA 1
ATOM 648 C C . SER A 1 88 ? -4.292 -1.843 12.631 1.00 87.75 88 SER A C 1
ATOM 650 O O . SER A 1 88 ? -3.971 -1.860 11.442 1.00 87.75 88 SER A O 1
ATOM 652 N N . PHE A 1 89 ? -3.857 -2.788 13.474 1.00 88.50 89 PHE A N 1
ATOM 653 C CA . PHE A 1 89 ? -2.955 -3.866 13.038 1.00 88.50 89 PHE A CA 1
ATOM 654 C C . PHE A 1 89 ? -3.641 -4.865 12.099 1.00 88.50 89 PHE A C 1
ATOM 656 O O . PHE A 1 89 ? -3.045 -5.290 11.106 1.00 88.50 89 PHE A O 1
ATOM 663 N N . VAL A 1 90 ? -4.898 -5.227 12.374 1.00 90.44 90 VAL A N 1
ATOM 664 C CA . VAL A 1 90 ? -5.644 -6.151 11.508 1.00 90.44 90 VAL A CA 1
ATOM 665 C C . VAL A 1 90 ? -6.011 -5.484 10.185 1.00 90.44 90 VAL A C 1
ATOM 667 O O . VAL A 1 90 ? -5.897 -6.128 9.141 1.00 90.44 90 VAL A O 1
ATOM 670 N N . SER A 1 91 ? -6.378 -4.197 10.187 1.00 89.19 91 SER A N 1
ATOM 671 C CA . SER A 1 91 ? -6.608 -3.471 8.934 1.00 89.19 91 SER A CA 1
ATOM 672 C C . SER A 1 91 ? -5.342 -3.349 8.093 1.00 89.19 91 SER A C 1
ATOM 674 O O . SER A 1 91 ? -5.406 -3.538 6.884 1.00 89.19 91 SER A O 1
ATOM 676 N N . MET A 1 92 ? -4.185 -3.110 8.719 1.00 90.06 92 MET A N 1
ATOM 677 C CA . MET A 1 92 ? -2.896 -3.068 8.022 1.00 90.06 92 MET A CA 1
ATOM 678 C C . MET A 1 92 ? -2.601 -4.398 7.313 1.00 90.06 92 MET A C 1
ATOM 680 O O . MET A 1 92 ? -2.269 -4.405 6.127 1.00 90.06 92 MET A O 1
ATOM 684 N N . ALA A 1 93 ? -2.760 -5.530 8.008 1.00 91.31 93 ALA A N 1
ATOM 685 C CA . ALA A 1 93 ? -2.544 -6.853 7.421 1.00 91.31 93 ALA A CA 1
ATOM 686 C C . ALA A 1 93 ? -3.531 -7.145 6.277 1.00 91.31 93 ALA A C 1
ATOM 688 O O . ALA A 1 93 ? -3.126 -7.603 5.209 1.00 91.31 93 ALA A O 1
ATOM 689 N N . MET A 1 94 ? -4.815 -6.839 6.479 1.00 92.62 94 MET A N 1
ATOM 690 C CA . MET A 1 94 ? -5.852 -7.043 5.467 1.00 92.62 94 MET A CA 1
ATOM 691 C C . MET A 1 94 ? -5.580 -6.231 4.200 1.00 92.62 94 MET A C 1
ATOM 693 O O . MET A 1 94 ? -5.591 -6.799 3.109 1.00 92.62 94 MET A O 1
ATOM 697 N N . VAL A 1 95 ? -5.325 -4.928 4.335 1.00 93.31 95 VAL A N 1
ATOM 698 C CA . VAL A 1 95 ? -5.118 -4.046 3.180 1.00 93.31 95 VAL A CA 1
ATOM 699 C C . VAL A 1 95 ? -3.815 -4.376 2.471 1.00 93.31 95 VAL A C 1
ATOM 701 O O . VAL A 1 95 ? -3.783 -4.356 1.251 1.00 93.31 95 VAL A O 1
ATOM 704 N N . THR A 1 96 ? -2.774 -4.813 3.183 1.00 92.00 96 THR A N 1
ATOM 705 C CA . THR A 1 96 ? -1.550 -5.315 2.533 1.00 92.00 96 THR A CA 1
ATOM 706 C C . THR A 1 96 ? -1.854 -6.494 1.598 1.00 92.00 96 THR A C 1
ATOM 708 O O . THR A 1 96 ? -1.383 -6.524 0.461 1.00 92.00 96 THR A O 1
ATOM 711 N N . ILE A 1 97 ? -2.681 -7.449 2.040 1.00 92.56 97 ILE A N 1
ATOM 712 C CA . ILE A 1 97 ? -3.068 -8.616 1.230 1.00 92.56 97 ILE A CA 1
ATOM 713 C C . ILE A 1 97 ? -3.998 -8.207 0.081 1.00 92.56 97 ILE A C 1
ATOM 715 O O . ILE A 1 97 ? -3.817 -8.659 -1.048 1.00 92.56 97 ILE A O 1
ATOM 719 N N . GLN A 1 98 ? -4.988 -7.356 0.346 1.00 92.62 98 GLN A N 1
ATOM 720 C CA . GLN A 1 98 ? -5.956 -6.903 -0.656 1.00 92.62 98 GLN A CA 1
ATOM 721 C C . GLN A 1 98 ? -5.295 -6.031 -1.737 1.00 92.62 98 GLN A C 1
ATOM 723 O O . GLN A 1 98 ? -5.558 -6.207 -2.931 1.00 92.62 98 GLN A O 1
ATOM 728 N N . PHE A 1 99 ? -4.363 -5.164 -1.342 1.00 92.38 99 PHE A N 1
ATOM 729 C CA . PHE A 1 99 ? -3.591 -4.335 -2.256 1.00 92.38 99 PHE A CA 1
ATOM 730 C C . PHE A 1 99 ? -2.644 -5.169 -3.124 1.00 92.38 99 PHE A C 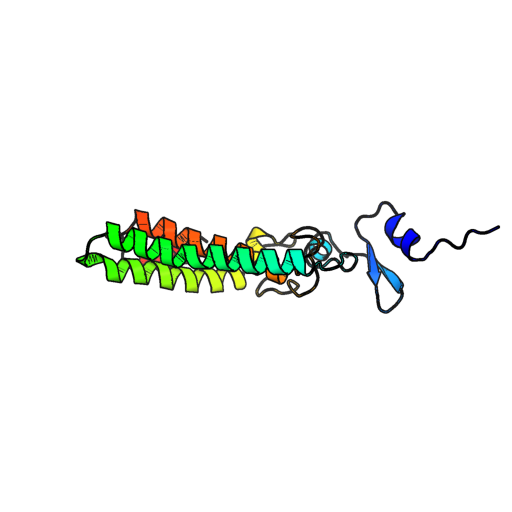1
ATOM 732 O O . PHE A 1 99 ? -2.574 -4.948 -4.331 1.00 92.38 99 PHE A O 1
ATOM 739 N N . TRP A 1 100 ? -2.000 -6.192 -2.553 1.00 90.50 100 TRP A N 1
ATOM 740 C CA . TRP A 1 100 ? -1.240 -7.176 -3.329 1.00 90.50 100 TRP A CA 1
ATOM 741 C C . TRP A 1 100 ? -2.125 -7.959 -4.315 1.00 90.50 100 TRP A C 1
ATOM 743 O O . TRP A 1 100 ? -1.751 -8.153 -5.472 1.00 90.50 100 TRP A O 1
ATOM 753 N N . ALA A 1 101 ? -3.310 -8.397 -3.877 1.00 89.81 101 ALA A N 1
ATOM 754 C CA . ALA A 1 101 ? -4.198 -9.228 -4.683 1.00 89.81 101 ALA A CA 1
ATOM 755 C C . ALA A 1 101 ? -4.733 -8.486 -5.915 1.00 89.81 101 ALA A C 1
ATOM 757 O O . ALA A 1 101 ? -4.652 -9.013 -7.022 1.00 89.81 101 ALA A O 1
ATOM 758 N N . PHE A 1 102 ? -5.263 -7.273 -5.743 1.00 88.62 102 PHE A N 1
ATOM 759 C CA . PHE A 1 102 ? -5.798 -6.484 -6.860 1.00 88.62 102 PHE A CA 1
ATOM 760 C C . PHE A 1 102 ? -5.701 -4.967 -6.674 1.00 88.62 102 PHE A C 1
ATOM 762 O O . PHE A 1 102 ? -5.711 -4.260 -7.678 1.00 88.62 102 PHE A O 1
ATOM 769 N N . GLY A 1 103 ? -5.573 -4.439 -5.450 1.00 88.81 103 GLY A N 1
ATOM 770 C CA . GLY A 1 103 ? -5.587 -2.984 -5.228 1.00 88.81 103 GLY A CA 1
ATOM 771 C C . GLY A 1 103 ? -4.462 -2.235 -5.954 1.00 88.81 103 GLY A C 1
ATOM 772 O O . GLY A 1 103 ? -4.699 -1.178 -6.535 1.00 88.81 103 GLY A O 1
ATOM 773 N N . TYR A 1 104 ? -3.266 -2.822 -6.049 1.00 90.19 104 TYR A N 1
ATOM 774 C CA . TYR A 1 104 ? -2.164 -2.244 -6.818 1.00 90.19 104 TYR A CA 1
ATOM 775 C C . TYR A 1 104 ? -2.501 -2.130 -8.310 1.00 90.19 104 TYR A C 1
ATOM 777 O O . TYR A 1 104 ? -2.295 -1.088 -8.932 1.00 90.19 104 TYR A O 1
ATOM 785 N N . SER A 1 105 ? -3.082 -3.189 -8.875 1.00 88.75 105 SER A N 1
ATOM 786 C CA . SER A 1 105 ? -3.536 -3.192 -10.264 1.00 88.75 105 SER A CA 1
ATOM 787 C C . SER A 1 105 ? -4.730 -2.263 -10.489 1.00 88.75 105 SER A C 1
ATOM 789 O O . SER A 1 105 ? -4.862 -1.718 -11.578 1.00 88.75 105 SER A O 1
ATOM 791 N N . ALA A 1 106 ? -5.593 -2.066 -9.494 1.00 88.19 106 ALA A N 1
ATOM 792 C CA . ALA A 1 106 ? -6.711 -1.134 -9.577 1.00 88.19 106 ALA A CA 1
ATOM 793 C C . ALA A 1 106 ? -6.242 0.330 -9.607 1.00 88.19 106 ALA A C 1
ATOM 795 O O . ALA A 1 106 ? -6.816 1.140 -10.329 1.00 88.19 106 ALA A O 1
ATOM 796 N N . ALA A 1 107 ? -5.194 0.659 -8.845 1.00 87.25 107 ALA A N 1
ATOM 797 C CA . ALA A 1 107 ? -4.673 2.018 -8.728 1.00 87.25 107 ALA A CA 1
ATOM 798 C C . ALA A 1 107 ? -3.700 2.404 -9.857 1.00 87.25 107 ALA A C 1
ATOM 800 O O . ALA A 1 107 ? -3.739 3.534 -10.343 1.00 87.25 107 ALA A O 1
ATOM 801 N N . PHE A 1 108 ? -2.826 1.480 -10.271 1.00 84.12 108 PHE A N 1
ATOM 802 C CA . PHE A 1 108 ? -1.727 1.764 -11.207 1.00 84.12 108 PHE A CA 1
ATOM 803 C C . PHE A 1 108 ? -1.815 0.979 -12.523 1.00 84.12 108 PHE A C 1
ATOM 805 O O . PHE A 1 108 ? -1.080 1.268 -13.468 1.00 84.12 108 PHE A O 1
ATOM 812 N N . GLY A 1 109 ? -2.711 -0.007 -12.615 1.00 79.94 109 GLY A N 1
ATOM 813 C CA . GLY A 1 109 ? -2.877 -0.825 -13.810 1.00 79.94 109 GLY A CA 1
ATOM 814 C C . GLY A 1 109 ? -3.597 -0.077 -14.930 1.00 79.94 109 GLY A C 1
ATOM 815 O O . GLY A 1 109 ? -4.667 0.497 -14.756 1.00 79.94 109 GLY A O 1
ATOM 816 N N . THR A 1 110 ? -3.030 -0.135 -16.130 1.00 70.81 110 THR A N 1
ATOM 817 C CA . THR A 1 110 ? -3.586 0.492 -17.345 1.00 70.81 110 THR A CA 1
ATOM 818 C C . THR A 1 110 ? -4.432 -0.466 -18.191 1.00 70.81 110 THR A C 1
ATOM 820 O O . THR A 1 110 ? -5.145 -0.020 -19.084 1.00 70.81 110 THR A O 1
ATOM 823 N N . GLN A 1 111 ? -4.387 -1.775 -17.907 1.00 70.06 111 GLN A N 1
ATOM 824 C CA . GLN A 1 111 ? -5.105 -2.836 -18.640 1.00 70.06 111 GLN A CA 1
ATOM 825 C C . GLN A 1 111 ? -6.309 -3.402 -17.861 1.00 70.06 111 GLN A C 1
ATOM 827 O O . GLN A 1 111 ? -6.773 -4.507 -18.136 1.00 70.06 111 GLN A O 1
ATOM 832 N N . GLY A 1 112 ? -6.810 -2.655 -16.871 1.00 73.75 112 GLY A N 1
ATOM 833 C CA . GLY A 1 112 ? -7.936 -3.044 -16.019 1.00 73.75 112 GLY A CA 1
ATOM 834 C C . GLY A 1 112 ? -7.538 -3.464 -14.600 1.00 73.75 112 GLY A C 1
ATOM 835 O O . GLY A 1 112 ? -6.364 -3.653 -14.283 1.00 73.75 112 GLY A O 1
ATOM 836 N N . VAL A 1 113 ? -8.556 -3.633 -13.749 1.00 78.00 113 VAL A N 1
ATOM 837 C CA . VAL A 1 113 ? -8.436 -3.832 -12.287 1.00 78.00 113 VAL A CA 1
ATOM 838 C C . VAL A 1 113 ? -7.618 -5.070 -11.897 1.00 78.00 113 VAL A C 1
ATOM 840 O O . VAL A 1 113 ? -7.032 -5.092 -10.823 1.00 78.00 113 VAL A O 1
ATOM 843 N N . PHE A 1 114 ? -7.532 -6.078 -12.770 1.00 81.06 114 PHE A N 1
ATOM 844 C CA . PHE A 1 114 ? -6.801 -7.326 -12.513 1.00 81.06 114 PHE A CA 1
ATOM 845 C C . PHE A 1 114 ? -5.564 -7.523 -13.403 1.00 81.06 114 PHE A C 1
ATOM 847 O O . PHE A 1 114 ? -4.962 -8.594 -13.371 1.00 81.06 114 PHE A O 1
ATOM 854 N N . GLY A 1 115 ? -5.175 -6.522 -14.201 1.00 77.12 115 GLY A N 1
ATOM 855 C CA . GLY A 1 115 ? -4.055 -6.635 -15.143 1.00 77.12 115 GLY A CA 1
ATOM 856 C C . GLY A 1 115 ? -2.715 -6.994 -14.486 1.00 77.12 115 GLY A C 1
ATOM 857 O O . GLY A 1 115 ? -1.929 -7.730 -15.075 1.00 77.12 115 GLY A O 1
ATOM 858 N N . TRP A 1 116 ? -2.489 -6.532 -13.254 1.00 82.25 116 TRP A N 1
ATOM 859 C CA . TRP A 1 116 ? -1.306 -6.803 -12.425 1.00 82.25 116 TRP A CA 1
ATOM 860 C C . TRP A 1 116 ? -1.664 -7.462 -11.085 1.00 82.25 116 TRP A C 1
ATOM 862 O O . TRP A 1 116 ? -0.972 -7.278 -10.081 1.00 82.25 116 TRP A O 1
ATOM 872 N N . ALA A 1 117 ? -2.777 -8.200 -11.044 1.00 84.25 117 ALA A N 1
ATOM 873 C CA . ALA A 1 117 ? -3.201 -8.917 -9.845 1.00 84.25 117 ALA A CA 1
ATOM 874 C C . ALA A 1 117 ? -2.094 -9.865 -9.347 1.00 84.25 117 ALA A C 1
ATOM 876 O O . ALA A 1 117 ? -1.458 -10.561 -10.144 1.00 84.25 117 ALA A O 1
ATOM 877 N N . GLY A 1 118 ? -1.838 -9.872 -8.037 1.00 82.69 118 GLY A N 1
ATOM 878 C CA . GLY A 1 118 ? -0.786 -10.688 -7.422 1.00 82.69 118 GLY A CA 1
ATOM 879 C C . GLY A 1 118 ? 0.637 -10.316 -7.850 1.00 82.69 118 GLY A C 1
ATOM 880 O O . GLY A 1 118 ? 1.517 -11.174 -7.823 1.00 82.69 118 GLY A O 1
ATOM 881 N N . TYR A 1 119 ? 0.862 -9.068 -8.277 1.00 83.00 119 TYR A N 1
ATOM 882 C CA . TYR A 1 119 ? 2.129 -8.591 -8.854 1.00 83.00 119 TYR A CA 1
ATOM 883 C C . TYR A 1 119 ? 2.555 -9.327 -10.129 1.00 83.00 119 TYR A C 1
ATOM 885 O O . TYR A 1 119 ? 3.736 -9.386 -10.474 1.00 83.00 119 TYR A O 1
ATOM 893 N N . ASN A 1 120 ? 1.586 -9.839 -10.890 1.00 80.75 120 ASN A N 1
ATOM 894 C CA . ASN A 1 120 ? 1.866 -10.323 -12.232 1.00 80.75 120 ASN A CA 1
ATOM 895 C C . ASN A 1 120 ? 2.370 -9.157 -13.103 1.00 80.75 120 ASN A C 1
ATOM 897 O O . ASN A 1 120 ? 1.714 -8.121 -13.191 1.00 80.75 120 ASN A O 1
ATOM 901 N N . HIS A 1 121 ? 3.541 -9.317 -13.721 1.00 77.75 121 HIS A N 1
ATOM 902 C CA . HIS A 1 121 ? 4.260 -8.262 -14.454 1.00 77.75 121 HIS A CA 1
ATOM 903 C C . HIS A 1 121 ? 4.790 -7.086 -13.604 1.00 77.75 121 HIS A C 1
ATOM 905 O O . HIS A 1 121 ? 5.194 -6.067 -14.158 1.00 77.75 121 HIS A O 1
ATOM 911 N N . VAL A 1 122 ? 4.854 -7.228 -12.276 1.00 82.94 122 VAL A N 1
ATOM 912 C CA . VAL A 1 122 ? 5.434 -6.234 -11.356 1.00 82.94 122 VAL A CA 1
ATOM 913 C C . VAL A 1 122 ? 6.611 -6.887 -10.636 1.00 82.94 122 VAL A C 1
ATOM 915 O O . VAL A 1 122 ? 6.435 -7.634 -9.678 1.00 82.94 122 VAL A O 1
ATOM 918 N N . GLY A 1 123 ? 7.826 -6.652 -11.132 1.00 83.19 123 GLY A N 1
ATOM 919 C CA . GLY A 1 123 ? 9.020 -7.373 -10.684 1.00 83.19 123 GLY A CA 1
ATOM 920 C C . GLY A 1 123 ? 10.260 -6.496 -10.557 1.00 83.19 123 GLY A C 1
ATOM 921 O O . GLY A 1 123 ? 10.182 -5.313 -10.224 1.00 83.19 123 GLY A O 1
ATOM 922 N N . GLU A 1 124 ? 11.419 -7.101 -10.810 1.00 83.44 124 GLU A N 1
ATOM 923 C CA . GLU A 1 124 ? 12.723 -6.434 -10.713 1.00 83.44 124 GLU A CA 1
ATOM 924 C C . GLU A 1 124 ? 12.960 -5.420 -11.837 1.00 83.44 124 GLU A C 1
ATOM 926 O O . GLU A 1 124 ? 13.708 -4.462 -11.660 1.00 83.44 124 GLU A O 1
ATOM 931 N N . THR A 1 125 ? 12.298 -5.600 -12.980 1.00 84.62 125 THR A N 1
ATOM 932 C CA . THR A 1 125 ? 12.356 -4.661 -14.100 1.00 84.62 125 THR A CA 1
ATOM 933 C C . THR A 1 125 ? 11.735 -3.324 -13.695 1.00 84.62 125 THR A C 1
ATOM 935 O O . THR A 1 125 ? 10.627 -3.331 -13.149 1.00 84.62 125 THR A O 1
ATOM 938 N N . PRO A 1 126 ? 12.391 -2.180 -13.955 1.00 83.94 126 PRO A N 1
ATOM 939 C CA . PRO A 1 126 ? 11.781 -0.871 -13.756 1.00 83.94 126 PRO A CA 1
ATOM 940 C C . PRO A 1 126 ? 10.504 -0.726 -14.567 1.00 83.94 126 PRO A C 1
ATOM 942 O O . PRO A 1 126 ? 10.381 -1.327 -15.628 1.00 83.94 126 PRO A O 1
ATOM 945 N N . SER A 1 127 ? 9.567 0.094 -14.107 1.00 83.62 127 SER A N 1
ATOM 946 C CA . SER A 1 127 ? 8.435 0.481 -14.946 1.00 83.62 127 SER A CA 1
ATOM 947 C C . SER A 1 127 ? 8.838 1.642 -15.856 1.00 83.62 127 SER A C 1
ATOM 949 O O . SER A 1 127 ? 9.534 2.570 -15.440 1.00 83.62 127 SER A O 1
ATOM 951 N N . GLY A 1 128 ? 8.351 1.628 -17.099 1.00 75.62 128 GLY A N 1
ATOM 952 C CA . GLY A 1 128 ? 8.535 2.731 -18.045 1.00 75.62 128 GLY A CA 1
ATOM 953 C C . GLY A 1 128 ? 7.646 3.941 -17.765 1.00 75.62 128 GLY A C 1
ATOM 954 O O . GLY A 1 128 ? 7.606 4.873 -18.566 1.00 75.62 128 GLY A O 1
ATOM 955 N N . THR A 1 129 ? 6.859 3.916 -16.686 1.00 79.94 129 THR A N 1
ATOM 956 C CA . THR A 1 129 ? 5.917 4.984 -16.313 1.00 79.94 129 THR A CA 1
ATOM 957 C C . THR A 1 129 ? 6.013 5.348 -14.833 1.00 79.94 129 THR A C 1
ATOM 959 O O . THR A 1 129 ? 5.952 6.528 -14.494 1.00 79.94 129 THR A O 1
ATOM 962 N N . TYR A 1 130 ? 6.199 4.366 -13.952 1.00 80.25 130 TYR A N 1
ATOM 963 C CA . TYR A 1 130 ? 6.160 4.546 -12.504 1.00 80.25 130 TYR A CA 1
ATOM 964 C C . TYR A 1 130 ? 7.520 4.240 -11.879 1.00 80.25 130 TYR A C 1
ATOM 966 O O . TYR A 1 130 ? 8.003 3.119 -11.954 1.00 80.25 130 TYR A O 1
ATOM 974 N N . GLY A 1 131 ? 8.151 5.225 -11.235 1.00 71.25 131 GLY A N 1
ATOM 975 C CA . GLY A 1 131 ? 9.453 4.999 -10.599 1.00 71.25 131 GLY A CA 1
ATOM 976 C C . GLY A 1 131 ? 10.526 4.570 -11.607 1.00 71.25 131 GLY A C 1
ATOM 977 O O . GLY A 1 131 ? 11.137 3.513 -11.472 1.00 71.25 131 GLY A O 1
ATOM 978 N N . THR A 1 132 ? 10.756 5.382 -12.639 1.00 80.19 132 THR A N 1
ATOM 979 C CA . THR A 1 132 ? 11.823 5.135 -13.618 1.00 80.19 132 THR A CA 1
ATOM 980 C C . THR A 1 132 ? 13.181 5.054 -12.911 1.00 80.19 132 THR A C 1
ATOM 982 O O . THR A 1 132 ? 13.527 5.953 -12.142 1.00 80.19 132 THR A O 1
ATOM 985 N N . GLY A 1 133 ? 13.949 3.991 -13.161 1.00 82.06 133 GLY A N 1
ATOM 986 C CA . GLY A 1 133 ? 15.270 3.786 -12.551 1.00 82.06 133 GLY A CA 1
ATOM 987 C C . GLY A 1 133 ? 15.268 3.117 -11.169 1.00 82.06 133 GLY A C 1
ATOM 988 O O . GLY A 1 133 ? 16.329 3.008 -10.555 1.00 82.06 133 GLY A O 1
ATOM 989 N N . ILE A 1 134 ? 14.118 2.636 -10.685 1.00 90.44 134 ILE A N 1
ATOM 990 C CA . ILE A 1 134 ? 14.012 1.718 -9.538 1.00 90.44 134 ILE A CA 1
ATOM 991 C C . ILE A 1 134 ? 13.243 0.455 -9.949 1.00 90.44 134 ILE A C 1
ATOM 993 O O . ILE A 1 134 ? 12.445 0.516 -10.885 1.00 90.44 134 ILE A O 1
ATOM 997 N N . PRO A 1 135 ? 13.433 -0.688 -9.268 1.00 90.38 135 PRO A N 1
ATOM 998 C CA . PRO A 1 135 ? 12.622 -1.874 -9.513 1.00 90.38 135 PRO A CA 1
ATOM 999 C C . PRO A 1 135 ? 11.134 -1.576 -9.303 1.00 90.38 135 PRO A C 1
ATOM 1001 O O . PRO A 1 135 ? 10.755 -0.971 -8.294 1.00 90.38 135 PRO A O 1
ATOM 1004 N N . HIS A 1 136 ? 10.276 -2.038 -10.215 1.00 89.88 136 HIS A N 1
ATOM 1005 C CA . HIS A 1 136 ? 8.837 -1.775 -10.140 1.00 89.88 136 HIS A CA 1
ATOM 1006 C C . HIS A 1 136 ? 8.223 -2.326 -8.841 1.00 89.88 136 HIS A C 1
ATOM 1008 O O . HIS A 1 136 ? 7.385 -1.675 -8.216 1.00 89.88 136 HIS A O 1
ATOM 1014 N N . ILE A 1 137 ? 8.727 -3.463 -8.353 1.00 90.81 137 ILE A N 1
ATOM 1015 C CA . ILE A 1 137 ? 8.320 -4.039 -7.066 1.00 90.81 137 ILE A CA 1
ATOM 1016 C C . ILE A 1 137 ? 8.621 -3.134 -5.860 1.00 90.81 137 ILE A C 1
ATOM 1018 O O . ILE A 1 137 ? 7.851 -3.112 -4.902 1.00 90.81 137 ILE A O 1
ATOM 1022 N N . VAL A 1 138 ? 9.697 -2.339 -5.900 1.00 92.88 138 VAL A N 1
ATOM 1023 C CA . VAL A 1 138 ? 10.041 -1.397 -4.818 1.00 92.88 138 VAL A CA 1
ATOM 1024 C C . VAL A 1 138 ? 9.064 -0.225 -4.808 1.00 92.88 138 VAL A C 1
ATOM 1026 O O . VAL A 1 138 ? 8.628 0.211 -3.743 1.00 92.88 138 VAL A O 1
ATOM 1029 N N . TYR A 1 139 ? 8.657 0.245 -5.989 1.00 91.94 139 TYR A N 1
ATOM 1030 C CA . TYR A 1 139 ? 7.592 1.236 -6.104 1.00 91.94 139 TYR A CA 1
ATOM 1031 C C . TYR A 1 139 ? 6.255 0.686 -5.581 1.00 91.94 139 TYR A C 1
ATOM 1033 O O . TYR A 1 139 ? 5.594 1.348 -4.782 1.00 91.94 139 TYR A O 1
ATOM 1041 N N . ALA A 1 140 ? 5.880 -0.540 -5.959 1.00 92.06 140 ALA A N 1
ATOM 1042 C CA . ALA A 1 140 ? 4.667 -1.190 -5.460 1.00 92.06 140 ALA A CA 1
ATOM 1043 C C . ALA A 1 140 ? 4.676 -1.349 -3.930 1.00 92.06 140 ALA A C 1
ATOM 1045 O O . ALA A 1 140 ? 3.682 -1.060 -3.259 1.00 92.06 140 ALA A O 1
ATOM 1046 N N . PHE A 1 141 ? 5.821 -1.733 -3.360 1.00 93.06 141 PHE A N 1
ATOM 1047 C CA . PHE A 1 141 ? 6.000 -1.846 -1.916 1.00 93.06 141 PHE A CA 1
ATOM 1048 C C . PHE A 1 141 ? 5.823 -0.506 -1.192 1.00 93.06 141 PHE A C 1
ATOM 1050 O O . PHE A 1 141 ? 5.129 -0.458 -0.174 1.00 93.06 141 PHE A O 1
ATOM 1057 N N . PHE A 1 142 ? 6.383 0.578 -1.737 1.00 94.06 142 PHE A N 1
ATOM 1058 C CA . PHE A 1 142 ? 6.196 1.930 -1.209 1.00 94.06 142 PHE A CA 1
ATOM 1059 C C . PHE A 1 142 ? 4.716 2.333 -1.210 1.00 94.06 142 PHE A C 1
ATOM 1061 O O . PHE A 1 142 ? 4.193 2.764 -0.185 1.00 94.06 142 PHE A O 1
ATOM 1068 N N . GLN A 1 143 ? 4.010 2.112 -2.324 1.00 93.75 143 GLN A N 1
ATOM 1069 C CA . GLN A 1 143 ? 2.578 2.424 -2.437 1.00 93.75 143 GLN A CA 1
ATOM 1070 C C . GLN A 1 143 ? 1.713 1.584 -1.491 1.00 93.75 143 GLN A C 1
ATOM 1072 O O . GLN A 1 143 ? 0.746 2.088 -0.923 1.00 93.75 143 GLN A O 1
ATOM 1077 N N . THR A 1 144 ? 2.103 0.331 -1.246 1.00 93.69 144 THR A N 1
ATOM 1078 C CA . THR A 1 144 ? 1.419 -0.538 -0.278 1.00 93.69 144 THR A CA 1
ATOM 1079 C C . THR A 1 144 ? 1.426 0.071 1.128 1.00 93.69 144 THR A C 1
ATOM 1081 O O . THR A 1 144 ? 0.447 -0.079 1.853 1.00 93.69 144 THR A O 1
ATOM 1084 N N . GLN A 1 145 ? 2.472 0.815 1.514 1.00 94.25 145 GLN A N 1
ATOM 1085 C CA . GLN A 1 145 ? 2.513 1.473 2.827 1.00 94.25 145 GLN A CA 1
ATOM 1086 C C . GLN A 1 145 ? 1.478 2.604 2.939 1.00 94.25 145 GLN A C 1
ATOM 1088 O O . GLN A 1 145 ? 0.819 2.731 3.970 1.00 94.25 145 GLN A O 1
ATOM 1093 N N . PHE A 1 146 ? 1.274 3.383 1.869 1.00 92.31 146 PHE A N 1
ATOM 1094 C CA . PHE A 1 146 ? 0.227 4.413 1.823 1.00 92.31 146 PHE A CA 1
ATOM 1095 C C . PHE A 1 146 ? -1.172 3.804 1.810 1.00 92.31 146 PHE A C 1
ATOM 1097 O O . PHE A 1 146 ? -2.064 4.289 2.500 1.00 92.31 146 PHE A O 1
ATOM 1104 N N . ALA A 1 147 ? -1.368 2.706 1.083 1.00 92.44 147 ALA A N 1
ATOM 1105 C CA . ALA A 1 147 ? -2.627 1.976 1.146 1.00 92.44 147 ALA A CA 1
ATOM 1106 C C . ALA A 1 147 ? -2.896 1.482 2.578 1.00 92.44 147 ALA A C 1
ATOM 1108 O O . ALA A 1 147 ? -3.985 1.683 3.105 1.00 92.44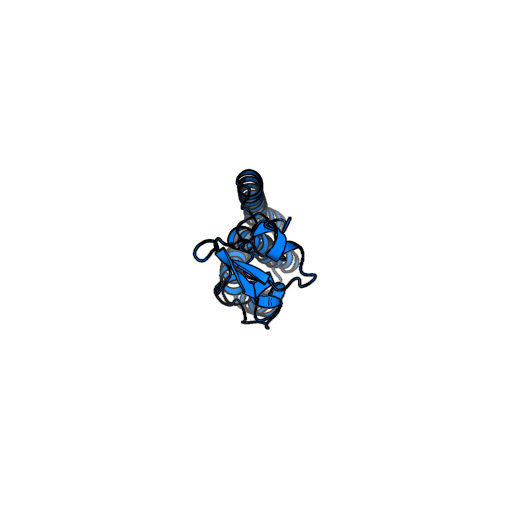 147 ALA A O 1
ATOM 1109 N N . ALA A 1 148 ? -1.889 0.923 3.253 1.00 91.31 148 ALA A N 1
ATOM 1110 C CA . ALA A 1 148 ? -2.033 0.351 4.588 1.00 91.31 148 ALA A CA 1
ATOM 1111 C C . ALA A 1 148 ? -2.262 1.382 5.716 1.00 91.31 148 ALA A C 1
ATOM 1113 O O . ALA A 1 148 ? -2.930 1.045 6.696 1.00 91.31 148 ALA A O 1
ATOM 1114 N N . ILE A 1 149 ? -1.753 2.620 5.602 1.00 91.00 149 ILE A N 1
ATOM 1115 C CA . ILE A 1 149 ? -1.954 3.660 6.634 1.00 91.00 149 ILE A CA 1
ATOM 1116 C C . ILE A 1 149 ? -3.359 4.281 6.592 1.00 91.00 149 ILE A C 1
ATOM 1118 O O . ILE A 1 149 ? -3.928 4.595 7.637 1.00 91.00 149 ILE A O 1
ATOM 1122 N N . THR A 1 150 ? -3.967 4.401 5.409 1.00 89.94 150 THR A N 1
ATOM 1123 C CA . THR A 1 150 ? -5.286 5.042 5.251 1.00 89.94 150 THR A CA 1
ATOM 1124 C C . THR A 1 150 ? -6.424 4.437 6.095 1.00 89.94 150 THR A C 1
ATOM 1126 O O . THR A 1 150 ? -7.116 5.203 6.773 1.00 89.94 150 THR A O 1
ATOM 1129 N N . PRO A 1 151 ? -6.636 3.105 6.166 1.00 86.38 151 PRO A N 1
ATOM 1130 C CA . PRO A 1 151 ? -7.651 2.542 7.055 1.00 86.38 151 PRO A CA 1
ATOM 1131 C C . PRO A 1 151 ? -7.308 2.742 8.537 1.00 86.38 151 PRO A C 1
ATOM 1133 O O . PRO A 1 151 ? -8.220 2.842 9.357 1.00 86.38 151 PRO A O 1
ATOM 1136 N N . ALA A 1 152 ? -6.020 2.827 8.896 1.00 85.94 152 ALA A N 1
ATOM 1137 C CA . ALA A 1 152 ? -5.601 3.077 10.272 1.00 85.94 152 ALA A CA 1
ATOM 1138 C C . ALA A 1 152 ? -5.964 4.506 10.713 1.00 85.94 152 ALA A C 1
ATOM 1140 O O . ALA A 1 152 ? -6.450 4.686 11.830 1.00 85.94 152 ALA A O 1
ATOM 1141 N N . GLU A 1 153 ? -5.836 5.502 9.833 1.00 87.00 153 GLU A N 1
ATOM 1142 C CA . GLU A 1 153 ? -6.319 6.865 10.099 1.00 87.00 153 GLU A CA 1
ATOM 1143 C C . GLU A 1 153 ? -7.844 6.931 10.192 1.00 87.00 153 GLU A C 1
ATOM 1145 O O . GLU A 1 153 ? -8.394 7.546 11.109 1.00 87.00 153 GLU A O 1
ATOM 1150 N N . LEU A 1 154 ? -8.539 6.224 9.295 1.00 86.06 154 LEU A N 1
ATOM 1151 C CA . LEU A 1 154 ? -9.995 6.132 9.333 1.00 86.06 154 LEU A CA 1
ATOM 1152 C C . LEU A 1 154 ? -10.476 5.511 10.650 1.00 86.06 154 LEU A C 1
ATOM 1154 O O . LEU A 1 154 ? -11.444 6.002 11.235 1.00 86.06 154 LEU A O 1
ATOM 1158 N N . SER A 1 155 ? -9.772 4.486 11.147 1.00 81.88 155 SER A N 1
ATOM 1159 C CA . SER A 1 155 ? -10.067 3.811 12.416 1.00 81.88 155 SER A CA 1
ATOM 1160 C C . SER A 1 155 ? -10.112 4.768 13.605 1.00 81.88 155 SER A C 1
ATOM 1162 O O . SER A 1 155 ? -10.999 4.640 14.449 1.00 81.88 155 SER A O 1
ATOM 1164 N N . GLY A 1 156 ? -9.251 5.791 13.609 1.00 80.06 156 GLY A N 1
ATOM 1165 C CA . GLY A 1 156 ? -9.187 6.812 14.650 1.00 80.06 156 GLY A CA 1
ATOM 1166 C C . GLY A 1 156 ? -10.464 7.644 14.801 1.00 80.06 156 GLY A C 1
ATOM 1167 O O . GLY A 1 156 ? -10.815 8.040 15.910 1.00 80.06 156 GLY A O 1
ATOM 1168 N N . GLY A 1 157 ? -11.208 7.874 13.713 1.00 81.19 157 GLY A N 1
ATOM 1169 C CA . GLY A 1 157 ? -12.449 8.665 13.733 1.00 81.19 157 GLY A CA 1
ATOM 1170 C C . GLY A 1 157 ? -13.699 7.895 14.177 1.00 81.19 157 GLY A C 1
ATOM 1171 O O . GLY A 1 157 ? -14.723 8.494 14.515 1.00 81.19 157 GLY A O 1
ATOM 1172 N N . ILE A 1 158 ? -13.631 6.565 14.175 1.00 82.88 158 ILE A N 1
ATOM 1173 C CA . ILE A 1 158 ? -14.768 5.656 14.408 1.00 82.88 158 ILE A CA 1
ATOM 1174 C C . ILE A 1 158 ? -14.612 4.821 15.683 1.00 82.88 158 ILE A C 1
ATOM 1176 O O . ILE A 1 158 ? -15.476 3.987 15.983 1.00 82.88 158 ILE A O 1
ATOM 1180 N N . VAL A 1 159 ? -13.533 5.047 16.439 1.00 80.19 159 VAL A N 1
ATOM 1181 C CA . VAL A 1 159 ? -13.271 4.356 17.702 1.00 80.19 159 VAL A CA 1
ATOM 1182 C C . VAL A 1 159 ? -14.478 4.476 18.634 1.00 80.19 159 VAL A C 1
ATOM 1184 O O . VAL A 1 159 ? -15.061 5.546 18.807 1.00 80.19 159 VAL A O 1
ATOM 1187 N N . GLY A 1 160 ? -14.895 3.342 19.201 1.00 78.69 160 GLY A N 1
ATOM 1188 C CA . GLY A 1 160 ? -16.035 3.259 20.120 1.00 78.69 160 GLY A CA 1
ATOM 1189 C C . GLY A 1 160 ? -17.418 3.372 19.464 1.00 78.69 160 GLY A C 1
ATOM 1190 O O . GLY A 1 160 ? -18.421 3.282 20.167 1.00 78.69 160 GLY A O 1
ATOM 1191 N N . ARG A 1 161 ? -17.508 3.540 18.134 1.00 84.19 161 ARG A N 1
ATOM 1192 C CA . ARG A 1 161 ? -18.784 3.725 17.409 1.00 84.19 161 ARG A CA 1
ATOM 1193 C C . ARG A 1 161 ? -19.140 2.586 16.453 1.00 84.19 161 ARG A C 1
ATOM 1195 O O . ARG A 1 161 ? -20.273 2.531 15.981 1.00 84.19 161 ARG A O 1
ATOM 1202 N N . MET A 1 162 ? -18.214 1.666 16.175 1.00 84.06 162 MET A N 1
ATOM 1203 C CA . MET A 1 162 ? -18.442 0.505 15.307 1.00 84.06 162 MET A CA 1
ATOM 1204 C C . MET A 1 162 ? -17.940 -0.802 15.923 1.00 84.06 162 MET A C 1
ATOM 1206 O O . MET A 1 162 ? -16.956 -0.837 16.659 1.00 84.06 162 MET A O 1
ATOM 1210 N N . LYS A 1 163 ? -18.613 -1.907 15.578 1.00 86.19 163 LYS A N 1
ATOM 1211 C CA . LYS A 1 163 ? -18.159 -3.262 15.913 1.00 86.19 163 LYS A CA 1
ATOM 1212 C C . LYS A 1 163 ? -16.968 -3.647 15.034 1.00 86.19 163 LYS A C 1
ATOM 1214 O O . LYS A 1 163 ? -16.956 -3.340 13.844 1.00 86.19 163 LYS A O 1
ATOM 1219 N N . PHE A 1 164 ? -16.033 -4.410 15.596 1.00 84.81 164 PHE A N 1
ATOM 1220 C CA . PHE A 1 164 ? -14.825 -4.873 14.903 1.00 84.81 164 PHE A CA 1
ATOM 1221 C C . PHE A 1 164 ? -15.114 -5.582 13.567 1.00 84.81 164 PHE A C 1
ATOM 1223 O O . PHE A 1 164 ? -14.536 -5.233 12.545 1.00 84.81 164 PHE A O 1
ATOM 1230 N N . GLY A 1 165 ? -16.070 -6.517 13.535 1.00 86.25 165 GLY A N 1
ATOM 1231 C CA . GLY A 1 165 ? -16.415 -7.231 12.297 1.00 86.25 165 GLY A CA 1
ATOM 1232 C C . GLY A 1 165 ? -16.985 -6.325 11.197 1.00 86.25 165 GLY A C 1
ATOM 1233 O O . GLY A 1 165 ? -16.638 -6.479 10.030 1.00 86.25 165 GLY A O 1
ATOM 1234 N N . THR A 1 166 ? -17.815 -5.342 11.563 1.00 89.75 166 THR A N 1
ATOM 1235 C CA . THR A 1 166 ? -18.360 -4.359 10.611 1.00 89.75 166 THR A CA 1
ATOM 1236 C C . THR A 1 166 ? -17.254 -3.475 10.040 1.00 89.75 166 THR A C 1
ATOM 1238 O O . THR A 1 166 ? -17.245 -3.208 8.843 1.00 89.75 166 THR A O 1
ATOM 1241 N N . TYR A 1 167 ? -16.298 -3.077 10.880 1.00 88.12 167 TYR A N 1
ATOM 1242 C CA . TYR A 1 167 ? -15.125 -2.307 10.475 1.00 88.12 167 TYR A CA 1
ATOM 1243 C C . TYR A 1 167 ? -14.252 -3.053 9.453 1.00 88.12 167 TYR A C 1
ATOM 1245 O O . TYR A 1 167 ? -13.855 -2.462 8.453 1.00 88.12 167 TYR A O 1
ATOM 1253 N N . LEU A 1 168 ? -14.021 -4.356 9.645 1.00 89.31 168 LEU A N 1
ATOM 1254 C CA . LEU A 1 168 ? -13.240 -5.168 8.705 1.00 89.31 168 LEU A CA 1
ATOM 1255 C C . LEU A 1 168 ? -13.878 -5.246 7.312 1.00 89.31 168 LEU A C 1
ATOM 1257 O O . LEU A 1 168 ? -13.194 -5.067 6.308 1.00 89.31 168 LEU A O 1
ATOM 1261 N N . ILE A 1 169 ? -15.189 -5.485 7.248 1.00 91.25 169 ILE A N 1
ATOM 1262 C CA . ILE A 1 169 ? -15.921 -5.531 5.973 1.00 91.25 169 ILE A CA 1
ATOM 1263 C C . ILE A 1 169 ? -15.916 -4.152 5.308 1.00 91.25 169 ILE A C 1
ATOM 1265 O O . ILE A 1 169 ? -15.728 -4.052 4.099 1.00 91.25 169 ILE A O 1
ATOM 1269 N N . PHE A 1 170 ? -16.109 -3.096 6.102 1.00 90.81 170 PHE A N 1
ATOM 1270 C CA . PHE A 1 170 ? -16.081 -1.727 5.607 1.00 90.81 170 PHE A CA 1
ATOM 1271 C C . PHE A 1 170 ? -14.735 -1.391 4.963 1.00 90.81 170 PHE A C 1
ATOM 1273 O O . PHE A 1 170 ? -14.726 -0.902 3.841 1.00 90.81 170 PHE A O 1
ATOM 1280 N N . ILE A 1 171 ? -13.615 -1.702 5.622 1.00 91.38 171 ILE A N 1
ATOM 1281 C CA . ILE A 1 171 ? -12.286 -1.433 5.062 1.00 91.38 171 ILE A CA 1
ATOM 1282 C C . ILE A 1 171 ? -12.058 -2.206 3.780 1.00 91.38 171 ILE A C 1
ATOM 1284 O O . ILE A 1 171 ? -11.646 -1.600 2.805 1.00 91.38 171 ILE A O 1
ATOM 1288 N N . PHE A 1 172 ? -12.371 -3.502 3.763 1.00 89.75 172 PHE A N 1
ATOM 1289 C CA . PHE A 1 172 ? -12.151 -4.328 2.579 1.00 89.75 172 PHE A CA 1
ATOM 1290 C C . PHE A 1 172 ? -12.895 -3.818 1.336 1.00 89.75 172 PHE A C 1
ATOM 1292 O O . PHE A 1 172 ? -12.433 -4.020 0.220 1.00 89.75 172 PHE A O 1
ATOM 1299 N N . LEU A 1 173 ? -14.068 -3.206 1.525 1.00 90.38 173 LEU A N 1
ATOM 1300 C CA . LEU A 1 173 ? -14.856 -2.617 0.440 1.00 90.38 173 LEU A CA 1
ATOM 1301 C C . LEU A 1 173 ? -14.466 -1.169 0.127 1.00 90.38 173 LEU A C 1
ATOM 1303 O O . LEU A 1 173 ? -14.828 -0.663 -0.932 1.00 90.38 173 LEU A O 1
ATOM 1307 N N . TRP A 1 174 ? -13.826 -0.485 1.074 1.00 88.69 174 TRP A N 1
ATOM 1308 C CA . TRP A 1 174 ? -13.437 0.913 0.945 1.00 88.69 174 TRP A CA 1
ATOM 1309 C C . TRP A 1 174 ? -12.088 1.076 0.239 1.00 88.69 174 TRP A C 1
ATOM 1311 O O . TRP A 1 174 ? -11.937 2.023 -0.533 1.00 88.69 174 TRP A O 1
ATOM 1321 N N . THR A 1 175 ? -11.133 0.180 0.509 1.00 81.88 175 THR A N 1
ATOM 1322 C CA . THR A 1 175 ? -9.824 0.133 -0.159 1.00 81.88 175 THR A CA 1
ATOM 1323 C C . THR A 1 175 ? -9.878 -0.559 -1.510 1.00 81.88 175 THR A C 1
ATOM 1325 O O . THR A 1 175 ? -9.008 -0.253 -2.351 1.00 81.88 175 THR A O 1
#